Protein AF-A0A0G0DEW1-F1 (afdb_monomer)

Sequence (79 aa):
MMPRMDGLEVLRSIKNNPPQQALGPIVLLTNLTNDPVFSTAYGLNVGVRDHLVKSDITPGELVEKIKKYLQGAFEHQQF

Nearest PDB structures (foldseek):
  4u1t-assembly2_G  TM=4.209E-01  e=7.253E+00  Micromonospora echinospora

Foldseek 3Di:
DDPPDDPLRVLVCCLVPPDPDQDAADEAEAQDDDDCVLVSSVVSVNRHQYYHHPVVDDPVRVVVVVVCSVVVNGDRPDD

Radius of gyration: 13.04 Å; Cα contacts (8 Å, |Δi|>4): 62; chains: 1; bounding box: 27×31×34 Å

Mean predicted aligned error: 5.56 Å

Solvent-accessible surface area (backbone atoms only — not comparable to full-atom values): 5158 Å² total; per-residue (Å²): 135,55,86,98,50,47,76,62,56,52,52,50,47,42,60,78,54,65,66,95,61,86,80,68,84,36,69,46,81,34,90,53,90,86,49,71,62,57,61,53,47,46,73,60,71,73,47,57,73,51,77,42,41,60,89,81,53,52,76,69,57,50,55,56,50,51,54,35,62,76,68,70,66,71,79,85,78,83,128

Structure (mmCIF, N/CA/C/O backbone):
data_AF-A0A0G0DEW1-F1
#
_entry.id   AF-A0A0G0DEW1-F1
#
loop_
_atom_site.group_PDB
_atom_site.id
_atom_site.type_symbol
_atom_site.label_atom_id
_atom_site.label_alt_id
_atom_site.label_comp_id
_atom_site.label_asym_id
_atom_site.label_entity_id
_atom_site.label_seq_id
_atom_site.pdbx_PDB_ins_code
_atom_site.Cartn_x
_atom_site.Cartn_y
_atom_site.Cartn_z
_atom_site.occupancy
_atom_site.B_iso_or_equiv
_atom_site.auth_seq_id
_atom_site.auth_comp_id
_atom_site.auth_asym_id
_atom_site.auth_atom_id
_atom_site.pdbx_PDB_model_num
ATOM 1 N N . MET A 1 1 ? 4.734 -10.040 1.168 1.00 65.88 1 MET A N 1
ATOM 2 C CA . MET A 1 1 ? 4.977 -10.473 -0.219 1.00 65.88 1 MET A CA 1
ATOM 3 C C . MET A 1 1 ? 3.827 -11.366 -0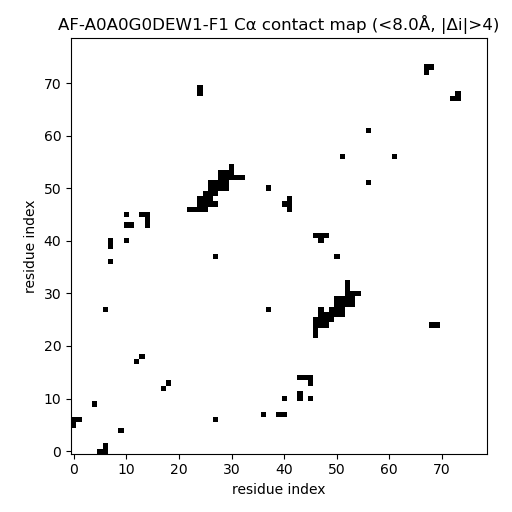.650 1.00 65.88 1 MET A C 1
ATOM 5 O O . MET A 1 1 ? 3.398 -12.185 0.157 1.00 65.88 1 MET A O 1
ATOM 9 N N . MET A 1 2 ? 3.277 -11.147 -1.845 1.00 82.69 2 MET A N 1
ATOM 10 C CA . MET A 1 2 ? 2.235 -12.002 -2.425 1.00 82.69 2 MET A CA 1
ATOM 11 C C . MET A 1 2 ? 2.890 -13.139 -3.230 1.00 82.69 2 MET A C 1
ATOM 13 O O . MET A 1 2 ? 4.017 -12.976 -3.699 1.00 82.69 2 MET A O 1
ATOM 17 N N . PRO A 1 3 ? 2.236 -14.302 -3.381 1.00 80.62 3 PRO A N 1
ATOM 18 C CA . PRO A 1 3 ? 2.758 -15.370 -4.224 1.00 80.62 3 PRO A CA 1
ATOM 19 C C . PRO A 1 3 ? 2.720 -14.954 -5.702 1.00 80.62 3 PRO A C 1
ATOM 21 O O . PRO A 1 3 ? 1.715 -14.422 -6.171 1.00 80.62 3 PRO A O 1
ATOM 24 N N . ARG A 1 4 ? 3.788 -15.272 -6.445 1.00 86.06 4 ARG A N 1
ATOM 25 C CA . ARG A 1 4 ? 3.980 -15.055 -7.898 1.00 86.06 4 ARG A CA 1
ATOM 26 C C . ARG A 1 4 ? 4.220 -13.620 -8.374 1.00 86.06 4 ARG A C 1
ATOM 28 O O . ARG A 1 4 ? 4.881 -13.474 -9.391 1.00 86.06 4 ARG A O 1
ATOM 35 N N . MET A 1 5 ? 3.683 -12.608 -7.701 1.00 87.31 5 MET A N 1
ATOM 36 C CA . MET A 1 5 ? 3.833 -11.205 -8.099 1.00 87.31 5 MET A CA 1
ATOM 37 C C . MET A 1 5 ? 3.904 -10.324 -6.859 1.00 87.31 5 MET A C 1
ATOM 39 O O . MET A 1 5 ? 3.124 -10.529 -5.928 1.00 87.31 5 MET A O 1
ATOM 43 N N . ASP A 1 6 ? 4.801 -9.344 -6.831 1.00 89.44 6 ASP A N 1
ATOM 44 C CA . ASP A 1 6 ? 4.858 -8.367 -5.743 1.00 89.44 6 ASP A CA 1
ATOM 45 C C . ASP A 1 6 ? 3.949 -7.141 -5.976 1.00 89.44 6 ASP A C 1
ATOM 47 O O . ASP A 1 6 ? 3.329 -6.962 -7.025 1.00 89.44 6 ASP A O 1
ATOM 51 N N . GLY A 1 7 ? 3.826 -6.287 -4.956 1.00 89.06 7 GLY A N 1
ATOM 52 C CA . GLY A 1 7 ? 2.979 -5.097 -5.037 1.00 89.06 7 GLY A CA 1
ATOM 53 C C . GLY A 1 7 ? 3.438 -4.081 -6.089 1.00 89.06 7 GLY A C 1
ATOM 54 O O . GLY A 1 7 ? 2.595 -3.447 -6.714 1.00 89.06 7 GLY A O 1
ATOM 55 N N . LEU A 1 8 ? 4.744 -3.936 -6.333 1.00 91.38 8 LEU A N 1
ATOM 56 C CA . LEU A 1 8 ? 5.272 -3.020 -7.349 1.00 91.38 8 LEU A CA 1
ATOM 57 C C . LEU A 1 8 ? 5.017 -3.540 -8.760 1.00 91.38 8 LEU A C 1
ATOM 59 O O . LEU A 1 8 ? 4.712 -2.754 -9.655 1.00 91.38 8 LEU A O 1
ATOM 63 N N . GLU A 1 9 ? 5.118 -4.846 -8.975 1.00 93.31 9 GLU A N 1
ATOM 64 C CA . GLU A 1 9 ? 4.774 -5.474 -10.248 1.00 93.31 9 GLU A CA 1
ATOM 65 C C . GLU A 1 9 ? 3.295 -5.282 -10.597 1.00 93.31 9 GLU A C 1
ATOM 67 O O . GLU A 1 9 ? 2.986 -4.958 -11.745 1.00 93.31 9 GLU A O 1
ATOM 72 N N . VAL A 1 10 ? 2.391 -5.358 -9.612 1.00 93.25 10 VAL A N 1
ATOM 73 C CA . VAL A 1 10 ? 0.974 -5.002 -9.809 1.00 93.25 10 VAL A CA 1
ATOM 74 C C . VAL A 1 10 ? 0.841 -3.553 -10.284 1.00 93.25 10 VAL A C 1
ATOM 76 O O . VAL A 1 10 ? 0.167 -3.292 -11.280 1.00 93.25 10 VAL A O 1
ATOM 79 N N . LEU A 1 11 ? 1.518 -2.606 -9.629 1.00 94.44 11 LEU A N 1
ATOM 80 C CA . LEU A 1 11 ? 1.467 -1.191 -10.017 1.00 94.44 11 LEU A CA 1
ATOM 81 C C . LEU A 1 11 ? 2.060 -0.941 -11.411 1.00 94.44 11 LEU A C 1
ATOM 83 O O . LEU A 1 11 ? 1.515 -0.149 -12.179 1.00 94.44 11 LEU A O 1
ATOM 87 N N . ARG A 1 12 ? 3.149 -1.629 -11.773 1.00 95.19 12 ARG A N 1
ATOM 88 C CA . ARG A 1 12 ? 3.727 -1.567 -13.125 1.00 95.19 12 ARG A CA 1
ATOM 89 C C . ARG A 1 12 ? 2.766 -2.135 -14.167 1.00 95.19 12 ARG A C 1
ATOM 91 O O . ARG A 1 12 ? 2.632 -1.551 -15.236 1.00 95.19 12 ARG A O 1
ATOM 98 N N . SER A 1 13 ? 2.075 -3.229 -13.852 1.00 94.44 13 SER A N 1
ATOM 99 C CA . SER A 1 13 ? 1.056 -3.814 -14.729 1.00 94.44 13 SER A CA 1
ATOM 100 C C . SER A 1 13 ? -0.098 -2.842 -14.969 1.00 94.44 13 SER A C 1
ATOM 102 O O . SER A 1 13 ? -0.466 -2.612 -16.116 1.00 94.44 13 SER A O 1
ATOM 104 N N . ILE A 1 14 ? -0.584 -2.187 -13.910 1.00 94.38 14 ILE A N 1
ATOM 105 C CA . ILE A 1 14 ? -1.605 -1.135 -13.995 1.00 94.38 14 ILE A CA 1
ATOM 106 C C . ILE A 1 14 ? -1.126 0.033 -14.866 1.00 94.38 14 ILE A C 1
ATOM 108 O O . ILE A 1 14 ? -1.878 0.528 -15.698 1.00 94.38 14 ILE A O 1
ATOM 112 N N . LYS A 1 15 ? 0.125 0.474 -14.693 1.00 93.00 15 LYS A N 1
ATOM 113 C CA . LYS A 1 15 ? 0.702 1.560 -15.495 1.00 93.00 15 LYS A CA 1
ATOM 114 C C . LYS A 1 15 ? 0.761 1.207 -16.982 1.00 93.00 15 LYS A C 1
ATOM 116 O O . LYS A 1 15 ? 0.455 2.046 -17.822 1.00 93.00 15 LYS A O 1
ATOM 121 N N . ASN A 1 16 ? 1.189 -0.015 -17.292 1.00 96.00 16 ASN A N 1
ATOM 122 C CA . ASN A 1 16 ? 1.392 -0.475 -18.664 1.00 96.00 16 ASN A CA 1
ATOM 123 C C . ASN A 1 16 ? 0.077 -0.844 -19.358 1.00 96.00 16 ASN A C 1
ATOM 125 O O . ASN A 1 16 ? -0.040 -0.666 -20.565 1.00 96.00 16 ASN A O 1
ATOM 129 N N . ASN A 1 17 ? -0.904 -1.334 -18.600 1.00 95.62 17 ASN A N 1
ATOM 130 C CA . ASN A 1 17 ? -2.231 -1.696 -19.082 1.00 95.62 17 ASN A CA 1
ATOM 131 C C . ASN A 1 17 ? -3.299 -1.056 -18.182 1.00 95.62 17 ASN A C 1
ATOM 133 O O . ASN A 1 17 ? -3.864 -1.736 -17.318 1.00 95.62 17 ASN A O 1
ATOM 137 N N . PRO A 1 18 ? -3.571 0.251 -18.355 1.00 92.50 18 PRO A N 1
ATOM 138 C CA . PRO A 1 18 ? -4.548 0.947 -17.534 1.00 92.50 18 PRO A CA 1
ATOM 139 C C . PRO A 1 18 ? -5.945 0.331 -17.689 1.00 92.50 18 PRO A C 1
ATOM 141 O O . PRO A 1 18 ? -6.363 0.024 -18.810 1.00 92.50 18 PRO A O 1
ATOM 144 N N . PRO A 1 19 ? -6.695 0.150 -16.591 1.00 89.81 19 PRO A N 1
ATOM 145 C CA . PRO A 1 19 ? -8.077 -0.302 -16.672 1.00 89.81 19 PRO A CA 1
ATOM 146 C C . PRO A 1 19 ? -8.951 0.734 -17.390 1.00 89.81 19 PRO A C 1
ATOM 148 O O . PRO A 1 19 ? -8.685 1.933 -17.349 1.00 89.81 19 PRO A O 1
ATOM 151 N N . GLN A 1 20 ? -10.042 0.273 -18.011 1.00 92.19 20 GLN A N 1
ATOM 152 C CA . GLN A 1 20 ? -11.007 1.165 -18.674 1.00 92.19 20 GLN A CA 1
ATOM 153 C C . GLN A 1 20 ? -11.738 2.084 -17.684 1.00 92.19 20 GLN A C 1
ATOM 155 O O . GLN A 1 20 ? -12.195 3.163 -18.051 1.00 92.19 20 GLN A O 1
AT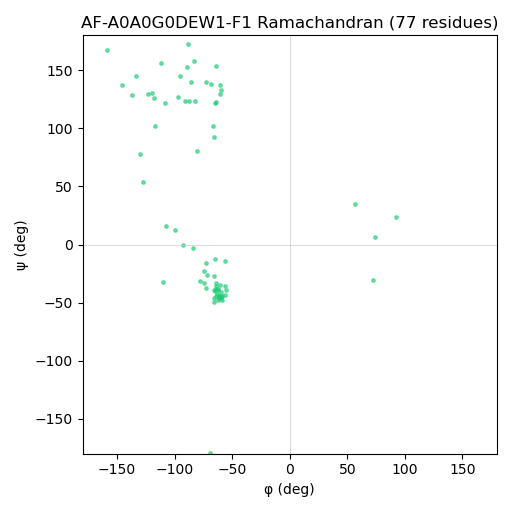OM 160 N N . GLN A 1 21 ? -11.870 1.642 -16.432 1.00 90.88 21 GLN A N 1
ATOM 161 C CA . GLN A 1 21 ? -12.478 2.411 -15.353 1.00 90.88 21 GLN A CA 1
ATOM 162 C C . GLN A 1 21 ? -11.400 3.130 -14.550 1.00 90.88 21 GLN A C 1
ATOM 164 O O . GLN A 1 21 ? -10.316 2.588 -14.327 1.00 90.88 21 GLN A O 1
ATOM 169 N N . ALA A 1 22 ? -11.724 4.330 -14.071 1.00 86.19 22 ALA A N 1
ATOM 170 C CA . ALA A 1 22 ? -10.842 5.067 -13.182 1.00 86.19 22 ALA A CA 1
ATOM 171 C C . ALA A 1 22 ? -10.571 4.259 -11.906 1.00 86.19 22 ALA A C 1
ATOM 173 O O . ALA A 1 22 ? -11.487 3.725 -11.278 1.00 86.19 22 ALA A O 1
ATOM 174 N N . LEU A 1 23 ? -9.300 4.189 -11.521 1.00 86.50 23 LEU A N 1
ATOM 175 C CA . LEU A 1 23 ? -8.901 3.552 -10.276 1.00 86.50 23 LEU A CA 1
ATOM 176 C C . LEU A 1 23 ? -9.294 4.421 -9.083 1.00 86.50 23 LEU A C 1
ATOM 178 O O . LEU A 1 23 ? -9.127 5.642 -9.097 1.00 86.50 23 LEU A O 1
ATOM 182 N N . GLY A 1 24 ? -9.773 3.759 -8.032 1.00 86.81 24 GLY A N 1
ATOM 183 C CA . GLY A 1 24 ? -9.874 4.358 -6.707 1.00 86.81 24 GLY A CA 1
ATOM 184 C C . GLY A 1 24 ? -8.495 4.599 -6.072 1.00 86.81 24 GLY A C 1
ATOM 185 O O . GLY A 1 24 ? -7.461 4.285 -6.668 1.00 86.81 24 GLY A O 1
ATOM 186 N N . PRO A 1 25 ? -8.456 5.144 -4.846 1.00 88.50 25 PRO A N 1
ATOM 187 C CA . PRO A 1 25 ? -7.208 5.348 -4.116 1.00 88.50 25 PRO A CA 1
ATOM 188 C C . PRO A 1 25 ? -6.487 4.015 -3.877 1.00 88.50 25 PRO A C 1
ATOM 190 O O . PRO A 1 25 ? -7.079 3.064 -3.366 1.00 88.50 25 PRO A O 1
ATOM 193 N N . ILE A 1 26 ? -5.198 3.954 -4.216 1.00 92.19 26 ILE A N 1
ATOM 194 C CA . ILE A 1 26 ? -4.360 2.780 -3.955 1.00 92.19 26 ILE A CA 1
ATOM 195 C C . ILE A 1 26 ? -3.580 3.009 -2.661 1.00 92.19 26 ILE A C 1
ATOM 197 O O . ILE A 1 26 ? -2.877 4.009 -2.523 1.00 92.19 26 ILE A O 1
ATOM 201 N N . VAL A 1 27 ? -3.675 2.067 -1.723 1.00 91.56 27 VAL A N 1
ATOM 202 C CA . VAL A 1 27 ? -2.950 2.102 -0.447 1.00 91.56 27 VAL A CA 1
ATOM 203 C C . VAL A 1 27 ? -2.112 0.838 -0.312 1.00 91.56 27 VAL A C 1
ATOM 205 O O . VAL A 1 27 ? -2.603 -0.273 -0.515 1.00 91.56 27 VAL A O 1
ATOM 208 N N . LEU A 1 28 ? -0.833 1.005 0.007 1.00 90.88 28 LEU A N 1
ATOM 209 C CA . LEU A 1 28 ? 0.110 -0.100 0.164 1.00 90.88 28 LEU A CA 1
ATOM 210 C C . LEU A 1 28 ? 0.040 -0.653 1.585 1.00 90.88 28 LEU A C 1
ATOM 212 O O . LEU A 1 28 ? -0.014 0.107 2.540 1.00 90.88 28 LEU A O 1
ATOM 216 N N . LEU A 1 29 ? 0.107 -1.974 1.741 1.00 90.62 29 LEU A N 1
ATOM 217 C CA . LEU A 1 29 ? 0.217 -2.616 3.052 1.00 90.62 29 LEU A CA 1
ATOM 218 C C . LEU A 1 29 ? 1.552 -3.365 3.139 1.00 90.62 29 LEU A C 1
ATOM 220 O O . LEU A 1 29 ? 1.702 -4.460 2.584 1.00 90.62 29 LEU A O 1
ATOM 224 N N . THR A 1 30 ? 2.523 -2.777 3.832 1.00 86.75 30 THR A N 1
ATOM 225 C CA . THR A 1 30 ? 3.917 -3.237 3.881 1.00 86.75 30 THR A CA 1
ATOM 226 C C . THR A 1 30 ? 4.307 -3.765 5.259 1.00 86.75 30 THR A C 1
ATOM 228 O O . THR A 1 30 ? 3.703 -3.432 6.268 1.00 86.75 30 THR A O 1
ATOM 231 N N . ASN A 1 31 ? 5.318 -4.628 5.303 1.00 84.19 31 ASN A N 1
ATOM 232 C CA . ASN A 1 31 ? 5.940 -5.068 6.555 1.00 84.19 31 ASN A CA 1
ATOM 233 C C . ASN A 1 31 ? 7.160 -4.209 6.942 1.00 84.19 31 ASN A C 1
ATOM 235 O O . ASN A 1 31 ? 7.832 -4.512 7.919 1.00 84.19 31 ASN A O 1
ATOM 239 N N . LEU A 1 32 ? 7.509 -3.208 6.135 1.00 76.31 32 LEU A N 1
ATOM 240 C CA . LEU A 1 32 ? 8.747 -2.448 6.263 1.00 76.31 32 LEU A CA 1
ATOM 241 C C . LEU A 1 32 ? 8.417 -0.983 6.549 1.00 76.31 32 LEU A C 1
ATOM 243 O O . LEU A 1 32 ? 7.659 -0.367 5.805 1.00 76.31 32 LEU A O 1
ATOM 247 N N . THR A 1 33 ? 8.986 -0.444 7.625 1.00 68.25 33 THR A N 1
ATOM 248 C CA . THR A 1 33 ? 8.721 0.914 8.125 1.00 68.25 33 THR A CA 1
ATOM 249 C C . THR A 1 33 ? 9.371 2.009 7.273 1.00 68.25 33 THR A C 1
ATOM 251 O O . THR A 1 33 ? 8.781 3.067 7.115 1.00 68.25 33 THR A O 1
ATOM 254 N N . ASN A 1 34 ? 10.542 1.751 6.674 1.00 63.38 34 ASN A N 1
ATOM 255 C CA . ASN A 1 34 ? 11.329 2.742 5.916 1.00 63.38 34 ASN A CA 1
ATOM 256 C C . ASN A 1 34 ? 11.687 2.231 4.511 1.00 63.38 34 ASN A C 1
ATOM 258 O O . ASN A 1 34 ? 12.857 2.141 4.137 1.00 63.38 34 ASN A O 1
ATOM 262 N N . ASP A 1 35 ? 10.678 1.806 3.756 1.00 67.81 35 ASP A N 1
ATOM 263 C CA . ASP A 1 35 ? 10.886 1.062 2.517 1.00 67.81 35 ASP A CA 1
ATOM 264 C C . ASP A 1 35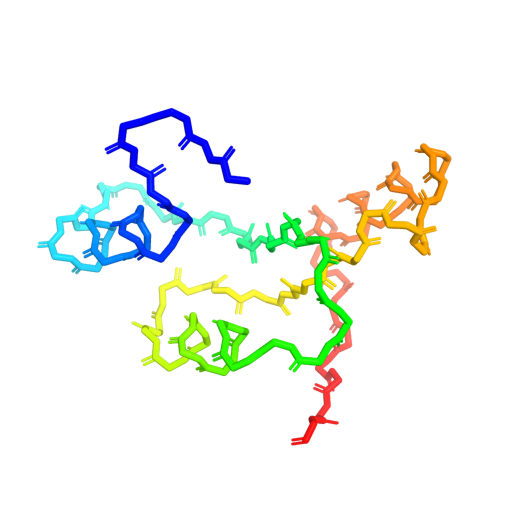 ? 10.988 1.975 1.271 1.00 67.81 35 ASP A C 1
ATOM 266 O O . ASP A 1 35 ? 10.019 2.681 0.963 1.00 67.81 35 ASP A O 1
ATOM 270 N N . PRO A 1 36 ? 12.083 1.923 0.476 1.00 80.44 36 PRO A N 1
ATOM 271 C CA . PRO A 1 36 ? 12.154 2.574 -0.842 1.00 80.44 36 PRO A CA 1
ATOM 272 C C . PRO A 1 36 ? 11.045 2.128 -1.814 1.00 80.44 36 PRO A C 1
ATOM 274 O O . PRO A 1 36 ? 10.804 2.784 -2.837 1.00 80.44 36 PRO A O 1
ATOM 277 N N . VAL A 1 37 ? 10.332 1.039 -1.507 1.00 83.56 37 VAL A N 1
ATOM 278 C CA . VAL A 1 37 ? 9.120 0.606 -2.210 1.00 83.56 37 VAL A CA 1
ATOM 279 C C . VAL A 1 37 ? 8.058 1.700 -2.235 1.00 83.56 37 VAL A C 1
ATOM 281 O O . VAL A 1 37 ? 7.435 1.866 -3.281 1.00 83.56 37 VAL A O 1
ATOM 284 N N . PHE A 1 38 ? 7.854 2.475 -1.161 1.00 86.00 38 PHE A N 1
ATOM 285 C CA . PHE A 1 38 ? 6.828 3.527 -1.176 1.00 86.00 38 PHE A CA 1
ATOM 286 C C . PHE A 1 38 ? 7.168 4.629 -2.182 1.00 86.00 38 PHE A C 1
ATOM 288 O O . PHE A 1 38 ? 6.350 4.940 -3.046 1.00 86.00 38 PHE A O 1
ATOM 295 N N . SER A 1 39 ? 8.395 5.156 -2.148 1.00 87.81 39 SER A N 1
ATOM 296 C CA . SER A 1 39 ? 8.854 6.169 -3.108 1.00 87.81 39 SER A CA 1
ATOM 297 C C . SER A 1 39 ? 8.797 5.654 -4.548 1.00 87.81 39 SER A C 1
ATOM 299 O O . SER A 1 39 ? 8.351 6.364 -5.449 1.00 87.81 39 SER A O 1
ATOM 301 N N . THR A 1 40 ? 9.181 4.391 -4.764 1.00 90.88 40 THR A N 1
ATOM 302 C CA . THR A 1 40 ? 9.083 3.737 -6.077 1.00 90.88 40 THR A CA 1
ATOM 303 C C . THR A 1 40 ? 7.631 3.646 -6.541 1.00 90.88 40 THR A C 1
ATOM 305 O O . THR A 1 40 ? 7.324 4.003 -7.676 1.00 90.88 40 THR A O 1
ATOM 308 N N . ALA A 1 41 ? 6.727 3.197 -5.670 1.00 91.56 41 ALA A N 1
ATOM 309 C CA . ALA A 1 41 ? 5.305 3.062 -5.953 1.00 91.56 41 ALA A CA 1
ATOM 310 C C . ALA A 1 41 ? 4.648 4.414 -6.259 1.00 91.56 41 ALA A C 1
ATOM 312 O O . ALA A 1 41 ? 3.882 4.523 -7.217 1.00 91.56 41 ALA A O 1
ATOM 313 N N . TYR A 1 42 ? 4.987 5.449 -5.488 1.00 89.50 42 TYR A N 1
ATOM 314 C CA . TYR A 1 42 ? 4.513 6.812 -5.703 1.00 89.50 42 TYR A CA 1
ATOM 315 C C . TYR A 1 42 ? 4.973 7.353 -7.066 1.00 89.50 42 TYR A C 1
ATOM 317 O O . TYR A 1 42 ? 4.155 7.829 -7.852 1.00 89.50 42 TYR A O 1
ATOM 325 N N . GLY A 1 43 ? 6.249 7.159 -7.418 1.00 90.38 43 GLY A N 1
ATOM 326 C CA . GLY A 1 43 ? 6.819 7.572 -8.708 1.00 90.38 43 GLY A CA 1
ATOM 327 C C . GLY A 1 43 ? 6.239 6.859 -9.940 1.00 90.38 43 GLY A C 1
ATOM 328 O O . GLY A 1 43 ? 6.445 7.308 -11.070 1.00 90.38 43 GLY A O 1
ATOM 329 N N . LEU A 1 44 ? 5.482 5.767 -9.769 1.00 92.25 44 LEU A N 1
ATOM 330 C CA . LEU A 1 44 ? 4.768 5.130 -10.881 1.00 92.25 44 LEU A CA 1
ATOM 331 C C . LEU A 1 44 ? 3.560 5.951 -11.358 1.00 92.25 44 LEU A C 1
ATOM 333 O O . LEU A 1 44 ? 3.114 5.714 -12.480 1.00 92.25 44 LEU A O 1
ATOM 337 N N . ASN A 1 45 ? 3.086 6.928 -10.573 1.00 89.38 45 ASN A N 1
ATOM 338 C CA . ASN A 1 45 ? 1.969 7.825 -10.902 1.00 89.38 45 ASN A CA 1
ATOM 339 C C . ASN A 1 45 ? 0.653 7.095 -11.237 1.00 89.38 45 ASN A C 1
ATOM 341 O O . ASN A 1 45 ? -0.128 7.552 -12.065 1.00 89.38 45 ASN A O 1
ATOM 345 N N . VAL A 1 46 ? 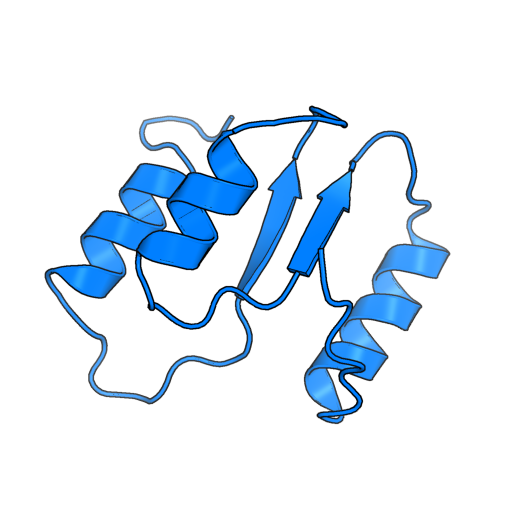0.388 5.963 -10.577 1.00 90.00 46 VAL A N 1
ATOM 346 C CA . VAL A 1 46 ? -0.827 5.141 -10.781 1.00 90.00 46 VAL A CA 1
ATOM 347 C C . VAL A 1 46 ? -1.914 5.359 -9.719 1.00 90.00 46 VAL A C 1
ATOM 349 O O . VAL A 1 46 ? -2.856 4.581 -9.630 1.00 90.00 46 VAL A O 1
ATOM 352 N N . GLY A 1 47 ? -1.797 6.408 -8.899 1.00 87.75 47 GLY A N 1
ATOM 353 C CA . GLY A 1 47 ? -2.793 6.737 -7.870 1.00 87.75 47 GLY A CA 1
ATOM 354 C C . GLY A 1 47 ? -2.526 6.136 -6.487 1.00 87.75 47 GLY A C 1
ATOM 355 O O . GLY A 1 47 ? -3.460 5.995 -5.698 1.00 87.75 47 GLY A O 1
ATOM 356 N N . VAL A 1 48 ? -1.267 5.809 -6.176 1.00 91.44 48 VAL A N 1
ATOM 357 C CA . VAL A 1 48 ? -0.831 5.475 -4.809 1.00 91.44 48 VAL A CA 1
ATOM 358 C C . VAL A 1 48 ? -0.991 6.703 -3.915 1.00 91.44 48 VAL A C 1
ATOM 360 O O . VAL A 1 48 ? -0.455 7.766 -4.220 1.00 91.44 48 VAL A O 1
ATOM 363 N N . ARG A 1 49 ? -1.757 6.564 -2.832 1.00 87.88 49 ARG A N 1
ATOM 364 C CA . ARG A 1 49 ? -2.104 7.655 -1.909 1.00 87.88 49 ARG A CA 1
ATOM 365 C C . ARG A 1 49 ? -1.441 7.533 -0.548 1.00 87.88 49 ARG A C 1
ATOM 367 O O . ARG A 1 49 ? -1.175 8.557 0.062 1.00 87.88 49 ARG A O 1
ATOM 374 N N . ASP A 1 50 ? -1.213 6.312 -0.075 1.00 88.75 50 ASP A N 1
ATOM 375 C CA . ASP A 1 50 ? -0.706 6.076 1.275 1.00 88.75 50 ASP A CA 1
ATOM 376 C C . ASP A 1 50 ? -0.042 4.692 1.389 1.00 88.75 50 ASP A C 1
ATOM 378 O O . ASP A 1 50 ? -0.196 3.833 0.508 1.00 88.75 50 ASP A O 1
ATOM 382 N N . HIS A 1 51 ? 0.679 4.464 2.483 1.00 88.44 51 HIS A N 1
ATOM 383 C CA . HIS A 1 51 ? 1.168 3.157 2.895 1.00 88.44 51 HIS A CA 1
ATOM 384 C C . HIS A 1 51 ? 0.903 2.910 4.382 1.00 88.44 51 HIS A C 1
ATOM 386 O O . HIS A 1 51 ? 0.960 3.804 5.218 1.00 88.44 51 HIS A O 1
ATO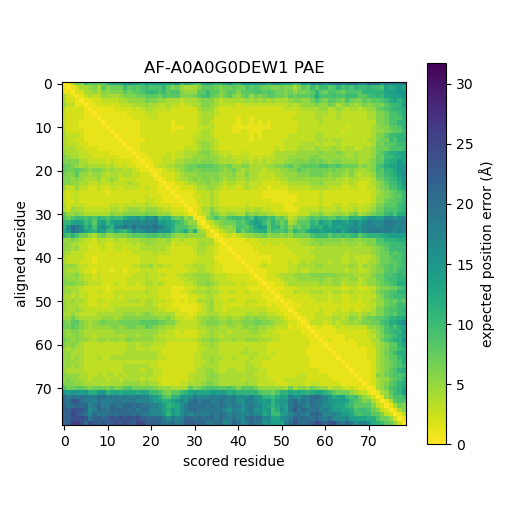M 392 N N . LEU A 1 52 ? 0.621 1.657 4.713 1.00 90.12 52 LEU A N 1
ATOM 393 C CA . LEU A 1 52 ? 0.353 1.187 6.060 1.00 90.12 52 LEU A CA 1
ATOM 394 C C . LEU A 1 52 ? 1.382 0.129 6.423 1.00 90.12 52 LEU A C 1
ATOM 396 O O . LEU A 1 52 ? 1.588 -0.828 5.669 1.00 90.12 52 LEU A O 1
ATOM 400 N N . VAL A 1 53 ? 2.003 0.284 7.587 1.00 89.69 53 VAL A N 1
ATOM 401 C CA . VAL A 1 53 ? 2.917 -0.715 8.134 1.00 89.69 53 VAL A CA 1
ATOM 402 C C . VAL A 1 53 ? 2.110 -1.719 8.948 1.00 89.69 53 VAL A C 1
ATOM 404 O O . VAL A 1 53 ? 1.381 -1.358 9.866 1.00 89.69 53 VAL A O 1
ATOM 407 N N . LYS A 1 54 ? 2.227 -3.001 8.600 1.00 88.06 54 LYS A N 1
ATOM 408 C CA . LYS A 1 54 ? 1.433 -4.097 9.172 1.00 88.06 54 LYS A CA 1
ATOM 409 C C . LYS A 1 54 ? 1.605 -4.265 10.678 1.00 88.06 54 LYS A C 1
ATOM 411 O O . LYS A 1 54 ? 0.655 -4.677 11.331 1.00 88.06 54 LYS A O 1
ATOM 416 N N . SER A 1 55 ? 2.802 -4.010 11.201 1.00 88.25 55 SER A N 1
ATOM 417 C CA . SER A 1 55 ? 3.090 -4.103 12.637 1.0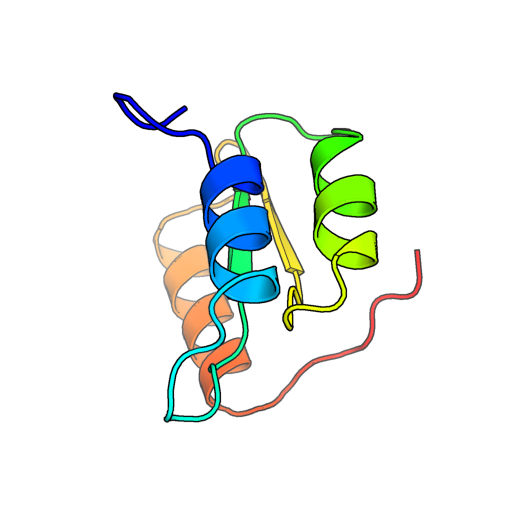0 88.25 55 SER A CA 1
ATOM 418 C C . SER A 1 55 ? 2.503 -2.94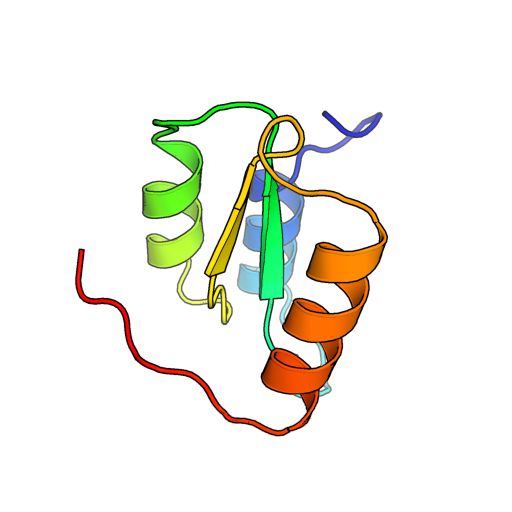6 13.438 1.00 88.25 55 SER A C 1
ATOM 420 O O . SER A 1 55 ? 2.265 -3.101 14.631 1.00 88.25 55 SER A O 1
ATOM 422 N N . ASP A 1 56 ? 2.244 -1.818 12.778 1.00 88.62 56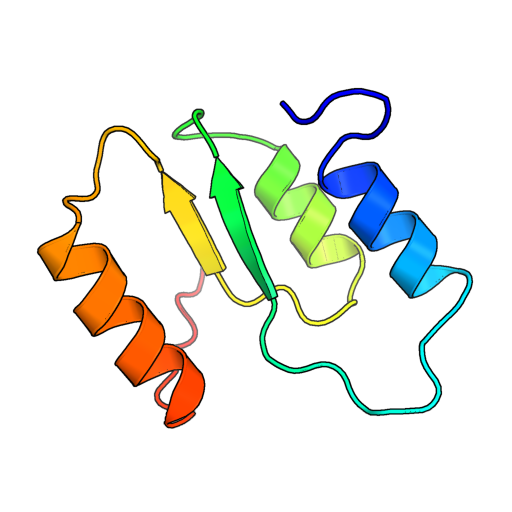 ASP A N 1
ATOM 423 C CA . ASP A 1 56 ? 1.955 -0.542 13.434 1.00 88.62 56 ASP A CA 1
ATOM 424 C C . ASP A 1 56 ? 0.472 -0.169 13.293 1.00 88.62 56 ASP A C 1
ATOM 426 O O . ASP A 1 56 ? 0.090 0.985 13.478 1.00 88.62 56 ASP A O 1
ATOM 430 N N . ILE A 1 57 ? -0.371 -1.138 12.917 1.00 90.94 57 ILE A N 1
ATOM 431 C CA . ILE A 1 57 ? -1.800 -0.924 12.719 1.00 90.94 57 ILE A CA 1
ATOM 432 C C . ILE A 1 57 ? -2.629 -2.061 13.306 1.00 90.94 57 ILE A C 1
ATOM 434 O O . ILE A 1 57 ? -2.432 -3.242 13.013 1.00 90.94 57 ILE A O 1
ATOM 438 N N . THR A 1 58 ? -3.614 -1.696 14.115 1.00 93.62 58 THR A N 1
ATOM 439 C CA . THR A 1 58 ? -4.627 -2.630 14.603 1.00 93.62 58 THR A CA 1
ATOM 440 C C . THR A 1 58 ? -5.755 -2.806 13.579 1.00 93.62 58 THR A C 1
ATOM 442 O O . THR A 1 58 ? -6.01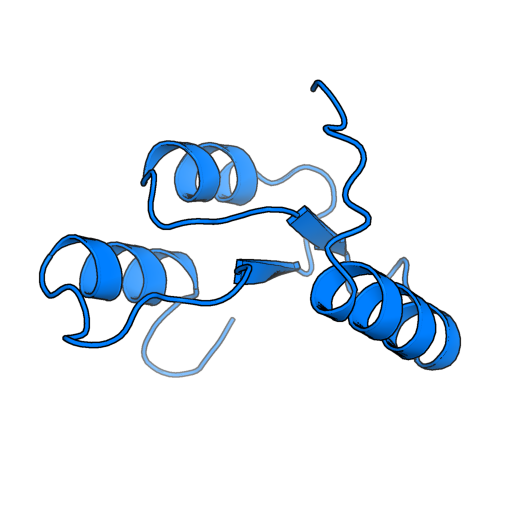6 -1.917 12.763 1.00 93.62 58 THR A O 1
ATOM 445 N N . PRO A 1 59 ? -6.509 -3.920 13.626 1.00 92.94 59 PRO A N 1
ATOM 446 C CA . PRO A 1 59 ? -7.665 -4.103 12.747 1.00 92.94 59 PRO A CA 1
ATOM 447 C C . PRO A 1 59 ? -8.710 -2.979 12.854 1.00 92.94 59 PRO A C 1
ATOM 449 O O . PRO A 1 59 ? -9.298 -2.597 11.846 1.00 92.94 59 PRO A O 1
ATOM 452 N N . GLY A 1 60 ? -8.922 -2.424 14.054 1.00 95.62 60 GLY A N 1
ATOM 453 C CA . GLY A 1 60 ? -9.847 -1.305 14.262 1.00 95.62 60 GLY A CA 1
ATOM 454 C C . GLY A 1 60 ? -9.377 -0.024 13.570 1.00 95.62 60 GLY A C 1
ATOM 455 O O . GLY A 1 60 ? -10.142 0.602 12.839 1.00 95.62 60 GLY A O 1
ATOM 456 N N . GLU A 1 61 ? -8.099 0.326 13.720 1.00 93.06 61 GLU A N 1
ATOM 457 C CA . GLU A 1 61 ? -7.505 1.491 13.050 1.00 93.06 61 GLU A CA 1
ATOM 458 C C . GLU A 1 61 ? -7.503 1.346 11.527 1.00 93.06 61 GLU A C 1
ATOM 460 O O . GLU A 1 61 ? -7.732 2.325 10.815 1.00 93.06 61 GLU A O 1
ATOM 465 N N . LEU A 1 62 ? -7.297 0.128 11.014 1.00 92.75 62 LEU A N 1
ATOM 466 C CA . LEU A 1 62 ? -7.388 -0.159 9.584 1.00 92.75 62 LEU A CA 1
ATOM 467 C C . LEU A 1 62 ? -8.782 0.162 9.038 1.00 92.75 62 LEU A C 1
ATOM 469 O O . LEU A 1 62 ? -8.894 0.823 8.006 1.00 92.75 62 LEU A O 1
ATOM 473 N N . VAL A 1 63 ? -9.840 -0.260 9.736 1.00 94.31 63 VAL A N 1
ATOM 474 C CA . VAL A 1 63 ? -11.224 0.038 9.336 1.00 94.31 63 VAL A CA 1
ATOM 475 C C . VAL A 1 63 ? -11.467 1.547 9.297 1.00 94.31 63 VAL A C 1
ATOM 477 O O . VAL A 1 63 ? -12.020 2.054 8.320 1.00 94.31 63 VAL A O 1
ATOM 480 N N . GLU A 1 64 ? -11.017 2.281 10.314 1.00 93.62 64 GLU A N 1
ATOM 481 C CA . GLU A 1 64 ? -11.186 3.736 10.366 1.00 93.62 64 GLU A CA 1
ATOM 482 C C . GLU A 1 64 ? -10.399 4.458 9.264 1.00 93.62 64 GLU A C 1
ATOM 484 O O . GLU A 1 64 ? -10.923 5.379 8.634 1.00 93.62 64 GLU A O 1
ATOM 489 N N . LYS A 1 65 ? -9.175 4.016 8.950 1.00 90.44 65 LYS A N 1
ATOM 490 C CA . LYS A 1 65 ? -8.402 4.561 7.821 1.00 90.44 65 LYS A CA 1
ATOM 491 C C . LYS A 1 65 ? -9.077 4.292 6.477 1.00 90.44 65 LYS A C 1
ATOM 493 O O . LYS A 1 65 ? -9.201 5.213 5.673 1.00 90.44 65 LYS A O 1
ATOM 498 N N . ILE A 1 66 ? -9.582 3.077 6.248 1.00 91.25 66 ILE A N 1
ATOM 499 C CA . ILE A 1 66 ? -10.300 2.731 5.010 1.00 91.25 66 ILE A CA 1
ATOM 500 C C . ILE A 1 66 ? -11.520 3.637 4.816 1.00 91.25 66 ILE A C 1
ATOM 502 O O . ILE A 1 66 ? -11.717 4.160 3.719 1.00 91.25 66 ILE A O 1
ATOM 506 N N . LYS A 1 67 ? -12.310 3.882 5.871 1.00 92.38 67 LYS A N 1
ATOM 507 C CA . LYS A 1 67 ? -13.453 4.808 5.802 1.00 92.38 67 LYS A CA 1
ATOM 508 C C . LYS A 1 67 ? -13.029 6.205 5.341 1.00 92.38 67 LYS A C 1
ATOM 510 O O . LYS A 1 67 ? -13.684 6.766 4.466 1.00 92.38 67 LYS A O 1
ATOM 515 N N . LYS A 1 68 ? -11.918 6.738 5.865 1.00 90.19 68 LYS A N 1
ATOM 516 C CA . LYS A 1 68 ? -11.379 8.047 5.452 1.00 90.19 68 LYS A CA 1
ATOM 517 C C . LYS A 1 68 ? -10.987 8.069 3.975 1.00 90.19 68 LYS A C 1
ATOM 519 O O . LYS A 1 68 ? -11.362 8.998 3.262 1.00 90.19 68 LYS A O 1
ATOM 524 N N . TYR A 1 69 ? -10.312 7.021 3.495 1.00 88.62 69 TYR A N 1
ATOM 525 C CA . TYR A 1 69 ? -9.916 6.920 2.088 1.00 88.62 69 TYR A CA 1
ATOM 526 C C . TYR A 1 69 ? -11.120 6.893 1.140 1.00 88.62 69 TYR A C 1
ATOM 528 O O . TYR A 1 69 ? -11.092 7.515 0.080 1.00 88.62 69 TYR A O 1
ATOM 536 N N . LEU A 1 70 ? -12.199 6.210 1.524 1.00 87.69 70 LEU A N 1
ATOM 537 C CA . LEU A 1 70 ? -13.423 6.142 0.721 1.00 87.69 70 LEU A CA 1
ATOM 538 C C . LEU A 1 70 ? -14.214 7.458 0.713 1.00 87.69 70 LEU A C 1
ATOM 540 O O . LEU A 1 70 ? -14.929 7.729 -0.246 1.00 87.69 70 LEU A O 1
ATOM 544 N N . GLN A 1 71 ? -14.076 8.287 1.749 1.00 87.38 71 GLN A N 1
ATOM 545 C CA . GLN A 1 71 ? -14.745 9.589 1.857 1.00 87.38 71 GLN A CA 1
ATOM 546 C C . GLN A 1 71 ? -14.000 10.725 1.139 1.00 87.38 71 GLN A C 1
ATOM 548 O O . GLN A 1 71 ? -14.479 11.856 1.129 1.00 87.38 71 GLN A O 1
ATOM 553 N N . GLY A 1 72 ? -12.829 10.459 0.551 1.00 73.44 72 GLY A N 1
ATOM 554 C CA . GLY A 1 72 ? -12.019 11.491 -0.103 1.00 73.44 72 GLY A CA 1
ATOM 555 C C . GLY A 1 72 ? -11.304 12.439 0.866 1.00 73.44 72 GLY A C 1
ATOM 556 O O . GLY A 1 72 ? -10.685 13.405 0.425 1.00 73.44 72 GLY A O 1
ATOM 557 N N . ALA A 1 73 ? -11.361 12.166 2.172 1.00 60.09 73 ALA A N 1
ATOM 558 C CA . ALA A 1 73 ? -10.674 12.934 3.201 1.00 60.09 73 ALA A CA 1
ATOM 559 C C . ALA A 1 73 ? -9.202 12.499 3.266 1.00 60.09 73 ALA A C 1
ATOM 561 O O . ALA A 1 73 ? -8.815 11.676 4.097 1.00 60.09 73 ALA A O 1
ATOM 562 N N . PHE A 1 74 ? -8.390 13.023 2.347 1.00 62.59 74 PHE A N 1
ATOM 563 C CA . PHE A 1 74 ? -6.941 12.838 2.347 1.00 62.59 74 PHE A CA 1
ATOM 564 C C . PHE A 1 74 ? -6.259 14.149 2.735 1.00 62.59 74 PHE A C 1
ATOM 566 O O . PHE A 1 74 ? -6.412 15.156 2.046 1.00 62.59 74 PHE A O 1
ATOM 573 N N . GLU A 1 75 ? -5.460 14.127 3.797 1.00 51.44 75 GLU A N 1
ATOM 574 C CA . GLU A 1 75 ? -4.409 15.124 3.977 1.00 51.44 75 GLU A CA 1
ATOM 575 C C . GLU A 1 75 ? -3.211 14.664 3.145 1.00 51.44 75 GLU A C 1
ATOM 577 O O . GLU A 1 75 ? -2.742 13.534 3.289 1.00 51.44 75 GLU A O 1
ATOM 582 N N . HIS A 1 76 ? -2.732 15.512 2.231 1.00 46.19 76 HIS A N 1
ATOM 583 C CA . HIS A 1 76 ? -1.443 15.288 1.589 1.00 46.19 76 HIS A CA 1
ATOM 584 C C . HIS A 1 76 ? -0.364 15.417 2.662 1.00 46.19 76 HIS A C 1
ATOM 586 O O . HIS A 1 76 ? 0.106 16.518 2.944 1.00 46.19 76 HIS A O 1
ATOM 592 N N . GLN A 1 77 ? 0.018 14.298 3.274 1.00 44.31 77 GLN A N 1
ATOM 593 C CA . GLN A 1 77 ? 1.229 14.255 4.074 1.00 44.31 77 GLN A CA 1
ATOM 594 C C . GLN A 1 77 ? 2.402 14.446 3.109 1.00 44.31 77 GLN A C 1
ATOM 596 O O . GLN A 1 77 ? 2.733 13.564 2.318 1.00 44.31 77 GLN A O 1
ATOM 601 N N . GLN A 1 78 ? 2.944 15.666 3.097 1.00 34.50 78 GLN A N 1
ATOM 602 C CA . GLN A 1 78 ? 4.207 15.965 2.439 1.00 34.50 78 GLN A CA 1
ATOM 603 C C . GLN A 1 78 ? 5.291 15.187 3.188 1.00 34.50 78 GLN A C 1
ATOM 605 O O . GLN A 1 78 ? 5.422 15.341 4.403 1.00 34.50 78 GLN A O 1
ATOM 610 N N . PHE A 1 79 ? 6.003 14.330 2.464 1.00 48.03 79 PHE A N 1
ATOM 611 C CA . PHE A 1 79 ? 7.223 13.679 2.929 1.00 48.03 79 PHE A CA 1
ATOM 612 C C . PHE A 1 79 ? 8.422 14.409 2.334 1.00 48.03 79 PHE A C 1
ATOM 614 O O . PHE A 1 79 ? 8.354 14.729 1.122 1.00 48.03 79 PHE A O 1
#

Secondary structure (DSSP, 8-state):
--SSS-HHHHHHHHHHS--SSPP--EEEEES-TT-HHHHHHHHTTS-EEEEEEGGG--HHHHHHHHHHHHTT-------

pLDDT: mean 84.86, std 13.01, range [34.5, 96.0]